Protein 4PLI (pdb70)

Structure (mmCIF, N/CA/C/O backbone):
data_4PLI
#
_entry.id   4PLI
#
_cell.length_a   54.325
_cell.length_b   54.325
_cell.length_c   127.785
_cell.angle_alpha   90.00
_cell.angle_beta   90.00
_cell.angle_gamma   120.00
#
_symmetry.space_group_name_H-M   'P 65'
#
loop_
_entity.id
_entity.type
_entity.pdbx_description
1 polymer At1g02740
2 polymer H3K36me3
3 water water
#
loop_
_atom_site.group_PDB
_atom_site.id
_atom_site.type_symbol
_atom_site.label_atom_id
_atom_site.label_alt_id
_atom_site.label_comp_id
_atom_site.label_asym_id
_atom_site.label_entity_id
_atom_site.label_seq_id
_atom_site.pdbx_PDB_ins_code
_atom_site.Cartn_x
_atom_site.Cartn_y
_atom_site.Cartn_z
_atom_site.occupancy
_atom_site.B_iso_or_equiv
_atom_site.auth_seq_id
_atom_site.auth_comp_id
_atom_site.auth_asym_id
_atom_site.auth_atom_id
_atom_site.pdbx_PDB_model_num
ATOM 1 N N . HIS A 1 3 ? 21.557 -9.467 -14.030 1.00 40.17 51 HIS A N 1
ATOM 2 C CA . HIS A 1 3 ? 20.342 -10.091 -14.549 1.00 35.71 51 HIS A CA 1
ATOM 3 C C . HIS A 1 3 ? 19.895 -9.411 -15.836 1.00 39.38 51 HIS A C 1
ATOM 4 O O . HIS A 1 3 ? 19.558 -10.064 -16.818 1.00 35.87 51 HIS A O 1
ATOM 11 N N . PHE A 1 4 ? 19.891 -8.086 -15.815 1.00 35.19 52 PHE A N 1
ATOM 12 C CA . PHE A 1 4 ? 19.561 -7.306 -16.995 1.00 27.40 52 PHE A CA 1
ATOM 13 C C . PHE A 1 4 ? 20.731 -6.398 -17.314 1.00 34.68 52 PHE A C 1
ATOM 14 O O . PHE A 1 4 ? 21.447 -5.970 -16.414 1.00 40.84 52 PHE A O 1
ATOM 22 N N . GLU A 1 5 ? 20.929 -6.106 -18.590 1.00 31.19 53 GLU A N 1
ATOM 23 C CA . GLU A 1 5 ? 22.037 -5.262 -19.009 1.00 29.86 53 GLU A CA 1
ATOM 24 C C . GLU A 1 5 ? 21.607 -3.914 -19.565 1.00 28.79 53 GLU A C 1
ATOM 25 O O . GLU A 1 5 ? 20.481 -3.741 -20.027 1.00 29.80 53 GLU A O 1
ATOM 31 N N . GLU A 1 6 ? 22.523 -2.955 -19.509 1.00 31.38 54 GLU A N 1
ATOM 32 C CA A GLU A 1 6 ? 22.355 -1.653 -20.132 0.50 29.73 54 GLU A CA 1
ATOM 33 C CA B GLU A 1 6 ? 22.270 -1.652 -20.103 0.50 29.33 54 GLU A CA 1
ATOM 34 C C . GLU A 1 6 ? 21.991 -1.827 -21.601 1.00 33.45 54 GLU A C 1
ATOM 35 O O . GLU A 1 6 ? 22.694 -2.543 -22.320 1.00 39.35 54 GLU A O 1
ATOM 46 N N . GLY A 1 7 ? 20.904 -1.202 -22.055 1.00 30.78 55 GLY A N 1
ATOM 47 C CA . GLY A 1 7 ? 20.467 -1.327 -23.433 1.00 33.16 55 GLY A CA 1
ATOM 48 C C . GLY A 1 7 ? 19.395 -2.378 -23.709 1.00 31.58 55 GLY A C 1
ATOM 49 O O . GLY A 1 7 ? 18.802 -2.395 -24.798 1.00 30.56 55 GLY A O 1
ATOM 50 N N . GLU A 1 8 ? 19.140 -3.242 -22.728 1.00 25.20 56 GLU A N 1
ATOM 51 C CA . GLU A 1 8 ? 18.249 -4.393 -22.906 1.00 26.48 56 GLU A CA 1
ATOM 52 C C . GLU A 1 8 ? 16.781 -3.985 -22.925 1.00 26.10 56 GLU A C 1
ATOM 53 O O . GLU A 1 8 ? 16.338 -3.178 -22.095 1.00 25.93 56 GLU A O 1
ATOM 59 N N . ARG A 1 9 ? 16.045 -4.541 -23.887 1.00 22.91 57 ARG A N 1
ATOM 60 C CA . ARG A 1 9 ? 14.588 -4.403 -23.966 1.00 25.36 57 ARG A CA 1
ATOM 61 C C . ARG A 1 9 ? 13.948 -5.312 -22.937 1.00 26.43 57 ARG A C 1
ATOM 62 O O . ARG A 1 9 ? 14.273 -6.495 -22.844 1.00 28.25 57 ARG A O 1
ATOM 70 N N . VAL A 1 10 ? 13.046 -4.757 -22.137 1.00 20.40 58 VAL A N 1
ATOM 71 C CA . VAL A 1 10 ? 12.432 -5.499 -21.057 1.00 19.06 58 VAL A CA 1
ATOM 72 C C . VAL A 1 10 ? 10.976 -5.096 -20.916 1.00 17.46 58 VAL A C 1
ATOM 73 O O . VAL A 1 10 ? 10.545 -4.110 -21.517 1.00 21.29 58 VAL A O 1
ATOM 77 N N . LEU A 1 11 ? 10.242 -5.848 -20.101 1.00 18.46 59 LEU A N 1
ATOM 78 C CA . LEU A 1 11 ? 8.946 -5.374 -19.610 1.00 17.39 59 LEU A CA 1
ATOM 79 C C . LEU A 1 11 ? 9.118 -4.816 -18.206 1.00 18.19 59 LEU A C 1
ATOM 80 O O . LEU A 1 11 ? 9.734 -5.457 -17.345 1.00 21.62 59 LEU A O 1
ATOM 85 N N . ALA A 1 12 ? 8.561 -3.637 -17.975 1.00 15.60 60 ALA A N 1
ATOM 86 C CA . ALA A 1 12 ? 8.709 -2.973 -16.677 1.00 14.96 60 ALA A CA 1
ATOM 87 C C . ALA A 1 12 ? 7.350 -2.646 -16.109 1.00 16.22 60 ALA A C 1
ATOM 88 O O . ALA A 1 12 ? 6.520 -2.052 -16.790 1.00 20.45 60 ALA A O 1
ATOM 90 N N . LYS A 1 13 ? 7.151 -3.009 -14.843 1.00 16.23 61 LYS A N 1
ATOM 91 C CA . LYS A 1 13 ? 5.863 -2.799 -14.201 1.00 15.68 61 LYS A CA 1
ATOM 92 C C . LYS A 1 13 ? 5.768 -1.401 -13.633 1.00 18.69 61 LYS A C 1
ATOM 93 O O . LYS A 1 13 ? 6.653 -0.946 -12.912 1.00 21.42 61 LYS A O 1
ATOM 99 N N . HIS A 1 14 ? 4.684 -0.728 -13.990 1.00 18.32 62 HIS A N 1
ATOM 100 C CA . HIS A 1 14 ? 4.344 0.566 -13.431 1.00 19.43 62 HIS A CA 1
ATOM 101 C C . HIS A 1 14 ? 2.886 0.518 -13.045 1.00 26.41 62 HIS A C 1
ATOM 102 O O . HIS A 1 14 ? 2.029 0.173 -13.865 1.00 24.14 62 HIS A O 1
ATOM 109 N N . SER A 1 15 ? 2.610 0.847 -11.785 1.00 30.63 63 SER A N 1
ATOM 110 C CA . SER A 1 15 ? 1.288 0.649 -11.229 1.00 30.48 63 SER A CA 1
ATOM 111 C C . SER A 1 15 ? 0.883 -0.810 -11.444 1.00 26.70 63 SER A C 1
ATOM 112 O O . SER A 1 15 ? 1.551 -1.723 -10.956 1.00 40.09 63 SER A O 1
ATOM 115 N N . ASP A 1 16 ? -0.186 -1.019 -12.205 1.00 23.74 64 ASP A N 1
ATOM 116 C CA . ASP A 1 16 ? -0.824 -2.330 -12.264 1.00 28.82 64 ASP A CA 1
ATOM 117 C C . ASP A 1 16 ? -0.376 -3.237 -13.396 1.00 24.66 64 ASP A C 1
ATOM 118 O O . ASP A 1 16 ? -0.791 -4.398 -13.447 1.00 20.69 64 ASP A O 1
ATOM 123 N N . CYS A 1 17 ? 0.449 -2.733 -14.306 1.00 19.70 65 CYS A N 1
ATOM 124 C CA . CYS A 1 17 ? 0.761 -3.542 -15.480 1.00 18.04 65 CYS A CA 1
ATOM 125 C C . CYS A 1 17 ? 2.152 -3.287 -16.048 1.00 20.50 65 CYS A C 1
ATOM 126 O O . CYS A 1 17 ? 2.854 -2.369 -15.620 1.00 21.33 65 CYS A O 1
ATOM 129 N N . PHE A 1 18 ? 2.536 -4.130 -17.001 1.00 18.49 66 PHE A N 1
ATOM 130 C CA . PHE A 1 18 ? 3.880 -4.114 -17.576 1.00 19.43 66 PHE A CA 1
ATOM 131 C C . PHE A 1 18 ? 3.915 -3.381 -18.904 1.00 19.18 66 PHE A C 1
ATOM 132 O O . PHE A 1 18 ? 3.075 -3.620 -19.784 1.00 19.51 66 PHE A O 1
ATOM 140 N N . TYR A 1 19 ? 4.926 -2.523 -19.058 1.00 16.84 67 TYR A N 1
ATOM 141 C CA . TYR A 1 19 ? 5.101 -1.742 -20.271 1.00 18.92 67 TYR A CA 1
ATOM 142 C C . TYR A 1 19 ? 6.410 -2.100 -20.958 1.00 16.85 67 TYR A C 1
ATOM 143 O O . TYR A 1 19 ? 7.382 -2.428 -20.284 1.00 19.88 67 TYR A O 1
ATOM 152 N N . GLU A 1 20 ? 6.443 -1.978 -22.285 1.00 20.10 68 GLU A N 1
ATOM 153 C CA . GLU A 1 20 ? 7.702 -2.094 -23.016 1.00 16.59 68 GLU A CA 1
ATOM 154 C C . GLU A 1 20 ? 8.658 -1.005 -22.583 1.00 16.26 68 GLU A C 1
ATOM 155 O O . GLU A 1 20 ? 8.315 0.188 -22.596 1.00 20.61 68 GLU A O 1
ATOM 161 N N . ALA A 1 21 ? 9.871 -1.418 -22.241 1.00 17.43 69 ALA A N 1
ATOM 162 C CA . ALA A 1 21 ? 10.862 -0.496 -21.733 1.00 16.46 69 ALA A CA 1
ATOM 163 C C . ALA A 1 21 ? 12.272 -0.890 -22.154 1.00 18.01 69 ALA A C 1
ATOM 164 O O . ALA A 1 21 ? 12.490 -1.977 -22.713 1.00 21.77 69 ALA A O 1
ATOM 166 N N . LYS A 1 22 ? 13.217 -0.010 -21.844 1.00 17.94 70 LYS A N 1
ATOM 167 C CA . LYS A 1 22 ? 14.632 -0.223 -22.123 1.00 18.29 70 LYS A CA 1
ATOM 168 C C . LYS A 1 22 ? 15.448 0.132 -20.883 1.00 18.10 70 LYS A C 1
ATOM 169 O O . LYS A 1 22 ? 15.220 1.165 -20.255 1.00 20.81 70 LYS A O 1
ATOM 175 N N . VAL A 1 23 ? 16.374 -0.743 -20.514 1.00 18.81 71 VAL A N 1
ATOM 176 C CA . VAL A 1 23 ? 17.256 -0.471 -19.373 1.00 19.36 71 VAL A CA 1
ATOM 177 C C . VAL A 1 23 ? 18.347 0.510 -19.799 1.00 19.27 71 VAL A C 1
ATOM 178 O O . VAL A 1 23 ? 19.081 0.249 -20.753 1.00 26.58 71 VAL A O 1
ATOM 182 N N . LEU A 1 24 ? 18.421 1.650 -19.114 1.00 19.10 72 LEU A N 1
ATOM 183 C CA . LEU A 1 24 ? 19.413 2.678 -19.449 1.00 24.16 72 LEU A CA 1
ATOM 184 C C . LEU A 1 24 ? 20.643 2.584 -18.568 1.00 22.48 72 LEU A C 1
ATOM 185 O O . LEU A 1 24 ? 21.762 2.805 -19.034 1.00 24.37 72 LEU A O 1
ATOM 190 N N . LYS A 1 25 ? 20.424 2.301 -17.286 1.00 21.89 73 LYS A N 1
ATOM 191 C CA . LYS A 1 25 ? 21.507 2.240 -16.301 1.00 22.89 73 LYS A CA 1
ATOM 192 C C . LYS A 1 25 ? 21.278 1.099 -15.323 1.00 21.22 73 LYS A C 1
ATOM 193 O O . LYS A 1 25 ? 20.142 0.808 -14.976 1.00 22.52 73 LYS A O 1
ATOM 199 N N . VAL A 1 26 ? 22.355 0.452 -14.883 1.00 21.48 74 VAL A N 1
ATOM 200 C CA A VAL A 1 26 ? 22.294 -0.575 -13.844 0.63 19.61 74 VAL A CA 1
ATOM 201 C CA B VAL A 1 26 ? 22.232 -0.530 -13.810 0.37 19.51 74 VAL A CA 1
ATOM 202 C C . VAL A 1 26 ? 23.161 -0.153 -12.664 1.00 18.97 74 VAL A C 1
ATOM 203 O O . VAL A 1 26 ? 24.314 0.258 -12.874 1.00 22.72 74 VAL A O 1
ATOM 210 N N . GLU A 1 27 ? 22.622 -0.242 -11.453 1.00 19.32 75 GLU A N 1
ATOM 211 C CA . GLU A 1 27 ? 23.411 0.070 -10.262 1.00 20.37 75 GLU A CA 1
ATOM 212 C C . GLU A 1 27 ? 23.181 -0.958 -9.177 1.00 22.42 75 GLU A C 1
ATOM 213 O O . GLU A 1 27 ? 22.122 -1.574 -9.099 1.00 24.87 75 GLU A O 1
ATOM 219 N N . PHE A 1 28 ? 24.202 -1.157 -8.341 1.00 19.41 76 PHE A N 1
ATOM 220 C CA . PHE A 1 28 ? 24.096 -2.041 -7.193 1.00 20.17 76 PHE A CA 1
ATOM 221 C C . PHE A 1 28 ? 24.467 -1.228 -5.972 1.00 19.76 76 PHE A C 1
ATOM 222 O O . PHE A 1 28 ? 25.504 -0.558 -5.959 1.00 21.52 76 PHE A O 1
ATOM 230 N N . LYS A 1 29 ? 23.601 -1.248 -4.968 1.00 21.08 77 LYS A N 1
ATOM 231 C CA . LYS A 1 29 ? 23.842 -0.487 -3.746 1.00 21.95 77 LYS A CA 1
ATOM 232 C C . LYS A 1 29 ? 23.004 -1.076 -2.627 1.00 26.21 77 LYS A C 1
ATOM 233 O O . LYS A 1 29 ? 21.861 -1.462 -2.856 1.00 26.97 77 LYS A O 1
ATOM 239 N N . ASP A 1 30 ? 23.573 -1.146 -1.425 1.00 29.08 78 ASP A N 1
ATOM 240 C CA . ASP A 1 30 ? 22.855 -1.651 -0.261 1.00 34.65 78 ASP A CA 1
ATOM 241 C C . ASP A 1 30 ? 22.317 -3.042 -0.543 1.00 32.93 78 ASP A C 1
ATOM 242 O O . ASP A 1 30 ? 21.171 -3.371 -0.212 1.00 35.69 78 ASP A O 1
ATOM 247 N N . ASN A 1 31 ? 23.166 -3.839 -1.184 1.00 25.37 79 ASN A N 1
ATOM 248 C CA . ASN A 1 31 ? 22.924 -5.250 -1.448 1.00 25.59 79 ASN A CA 1
ATOM 249 C C . ASN A 1 31 ? 21.744 -5.495 -2.378 1.00 25.25 79 ASN A C 1
ATOM 250 O O . ASN A 1 31 ? 21.151 -6.579 -2.363 1.00 29.23 79 ASN A O 1
ATOM 255 N N . GLU A 1 32 ? 21.426 -4.510 -3.210 1.00 24.62 80 GLU A N 1
ATOM 256 C CA . GLU A 1 32 ? 20.352 -4.709 -4.183 1.00 25.99 80 GLU A CA 1
ATOM 257 C C . GLU A 1 32 ? 20.626 -4.010 -5.502 1.00 20.19 80 GLU A C 1
ATOM 258 O O . GLU A 1 32 ? 21.226 -2.937 -5.546 1.00 22.54 80 GLU A O 1
ATOM 264 N N . TRP A 1 33 ? 20.127 -4.625 -6.566 1.00 19.59 81 TRP A N 1
ATOM 265 C CA . TRP A 1 33 ? 20.208 -4.063 -7.907 1.00 19.60 81 TRP A CA 1
ATOM 266 C C . TRP A 1 33 ? 19.070 -3.089 -8.150 1.00 23.92 81 TRP A C 1
ATOM 267 O O . TRP A 1 33 ? 17.958 -3.286 -7.657 1.00 27.19 81 TRP A O 1
ATOM 278 N N . LYS A 1 34 ? 19.341 -2.044 -8.922 1.00 20.23 82 LYS A N 1
ATOM 279 C CA . LYS A 1 34 ? 18.256 -1.201 -9.393 1.00 19.23 82 LYS A CA 1
ATOM 280 C C . LYS A 1 34 ? 18.553 -0.826 -10.818 1.00 17.07 82 LYS A C 1
ATOM 281 O O . LYS A 1 34 ? 19.712 -0.860 -11.273 1.00 21.51 82 LYS A O 1
ATOM 287 N N . TYR A 1 35 ? 17.488 -0.476 -11.526 1.00 18.75 83 TYR A N 1
ATOM 288 C CA . TYR A 1 35 ? 17.547 -0.334 -12.973 1.00 18.02 83 TYR A CA 1
ATOM 289 C C . TYR A 1 35 ? 16.869 0.950 -13.366 1.00 20.54 83 TYR A C 1
ATOM 290 O O . TYR A 1 35 ? 15.721 1.160 -13.011 1.00 22.22 83 TYR A O 1
ATOM 299 N N . PHE A 1 36 ? 17.579 1.816 -14.079 1.00 18.96 84 PHE A N 1
ATOM 300 C CA . PHE A 1 36 ? 16.967 3.054 -14.545 1.00 18.63 84 PHE A CA 1
ATOM 301 C C . PHE A 1 36 ? 16.379 2.720 -15.907 1.00 17.69 84 PHE A C 1
ATOM 302 O O . PHE A 1 36 ? 17.107 2.357 -16.824 1.00 21.13 84 PHE A O 1
ATOM 310 N N . VAL A 1 37 ? 15.061 2.822 -16.017 1.00 17.12 85 VAL A N 1
ATOM 311 C CA A VAL A 1 37 ? 14.340 2.348 -17.178 0.04 20.48 85 VAL A CA 1
ATOM 312 C CA B VAL A 1 37 ? 14.398 2.367 -17.244 0.96 18.92 85 VAL A CA 1
ATOM 313 C C . VAL A 1 37 ? 13.706 3.503 -17.959 1.00 22.34 85 VAL A C 1
ATOM 314 O O . VAL A 1 37 ? 13.282 4.494 -17.359 1.00 21.62 85 VAL A O 1
ATOM 321 N N . HIS A 1 38 ? 13.659 3.371 -19.280 1.00 19.06 86 HIS A N 1
ATOM 322 C CA . HIS A 1 38 ? 12.907 4.275 -20.129 1.00 18.81 86 HIS A CA 1
ATOM 323 C C . HIS A 1 38 ? 11.727 3.520 -20.737 1.00 20.87 86 HIS A C 1
ATOM 324 O O . HIS A 1 38 ? 11.894 2.399 -21.209 1.00 20.03 86 HIS A O 1
ATOM 331 N N . TYR A 1 39 ? 10.542 4.123 -20.716 1.00 17.76 87 TYR A N 1
ATOM 332 C CA . TYR A 1 39 ? 9.361 3.480 -21.268 1.00 17.63 87 TYR A CA 1
ATOM 333 C C . TYR A 1 39 ? 9.248 3.862 -22.738 1.00 21.13 87 TYR A C 1
ATOM 334 O O . TYR A 1 39 ? 9.153 5.047 -23.071 1.00 22.62 87 TYR A O 1
ATOM 343 N N . ILE A 1 40 ? 9.272 2.843 -23.598 1.00 18.45 88 ILE A N 1
ATOM 344 C CA A ILE A 1 40 ? 9.353 3.053 -25.045 0.54 23.08 88 ILE A CA 1
ATOM 345 C CA B ILE A 1 40 ? 9.352 3.053 -25.044 0.46 22.96 88 ILE A CA 1
ATOM 346 C C . ILE A 1 40 ? 8.176 3.876 -25.559 1.00 24.88 88 ILE A C 1
ATOM 347 O O . ILE A 1 40 ? 7.022 3.536 -25.327 1.00 27.75 88 ILE A O 1
ATOM 356 N N . GLY A 1 41 ? 8.492 4.967 -26.252 1.00 30.60 89 GLY A N 1
ATOM 357 C CA . GLY A 1 41 ? 7.478 5.849 -26.800 1.00 29.66 89 GLY A CA 1
ATOM 358 C C . GLY A 1 41 ? 7.024 6.966 -25.879 1.00 32.82 89 GLY A C 1
ATOM 359 O O . GLY A 1 41 ? 6.425 7.942 -26.335 1.00 38.69 89 GLY A O 1
ATOM 360 N N . TRP A 1 42 ? 7.311 6.831 -24.584 1.00 26.80 90 TRP A N 1
ATOM 361 C CA . TRP A 1 42 ? 6.865 7.806 -23.586 1.00 28.22 90 TRP A CA 1
ATOM 362 C C . TRP A 1 42 ? 7.869 8.914 -23.328 1.00 25.94 90 TRP A C 1
ATOM 363 O O . TRP A 1 42 ? 9.061 8.764 -23.613 1.00 27.85 90 TRP A O 1
ATOM 374 N N . ASN A 1 43 ? 7.380 10.026 -22.774 1.00 27.87 91 ASN A N 1
ATOM 375 C CA A ASN A 1 43 ? 8.230 11.143 -22.359 0.70 31.65 91 ASN A CA 1
ATOM 376 C CA B ASN A 1 43 ? 8.230 11.140 -22.357 0.30 31.16 91 ASN A CA 1
ATOM 377 C C . ASN A 1 43 ? 9.362 10.663 -21.451 1.00 28.50 91 ASN A C 1
ATOM 378 O O . ASN A 1 43 ? 9.173 9.770 -20.628 1.00 27.05 91 ASN A O 1
ATOM 387 N N . LYS A 1 44 ? 10.539 11.263 -21.598 1.00 30.21 92 LYS A N 1
ATOM 388 C CA . LYS A 1 44 ? 11.667 10.949 -20.728 1.00 30.78 92 LYS A CA 1
ATOM 389 C C . LYS A 1 44 ? 11.357 11.257 -19.270 1.00 24.78 92 LYS A C 1
ATOM 390 O O . LYS A 1 44 ? 12.021 10.745 -18.362 1.00 27.32 92 LYS A O 1
ATOM 396 N N . SER A 1 45 ? 10.339 12.082 -19.034 1.00 29.51 93 SER A N 1
ATOM 397 C CA . SER A 1 45 ? 9.980 12.457 -17.667 1.00 27.54 93 SER A CA 1
ATOM 398 C C . SER A 1 45 ? 9.509 11.252 -16.846 1.00 27.27 93 SER A C 1
ATOM 399 O O . SER A 1 45 ? 9.554 11.283 -15.615 1.00 30.85 93 SER A O 1
ATOM 402 N N . TRP A 1 46 ? 9.094 10.191 -17.535 1.00 24.33 94 TRP A N 1
ATOM 403 C CA . TRP A 1 46 ? 8.652 8.967 -16.872 1.00 21.12 94 TRP A CA 1
ATOM 404 C C . TRP A 1 46 ? 9.787 7.989 -16.575 1.00 22.81 94 TRP A C 1
ATOM 405 O O . TRP A 1 46 ? 9.554 6.964 -15.909 1.00 22.66 94 TRP A O 1
ATOM 416 N N . ASP A 1 47 ? 10.995 8.281 -17.064 1.00 22.22 95 ASP A N 1
ATOM 417 C CA . ASP A 1 47 ? 12.148 7.427 -16.769 1.00 18.72 95 ASP A CA 1
ATOM 418 C C . ASP A 1 47 ? 12.289 7.294 -15.258 1.00 20.48 95 ASP A C 1
ATOM 419 O O . ASP A 1 47 ? 12.109 8.274 -14.521 1.00 25.16 95 ASP A O 1
ATOM 424 N N . GLU A 1 48 ? 12.603 6.096 -14.787 1.00 19.18 96 GLU A N 1
ATOM 425 C CA . GLU A 1 48 ? 12.657 5.884 -13.333 1.00 20.46 96 GLU A CA 1
ATOM 426 C C . GLU A 1 48 ? 13.510 4.699 -12.915 1.00 19.73 96 GLU A C 1
ATOM 427 O O . GLU A 1 48 ? 13.738 3.785 -13.689 1.00 20.35 96 GLU A O 1
ATOM 433 N N . TRP A 1 49 ? 13.983 4.738 -11.669 1.00 21.58 97 TRP A N 1
ATOM 434 C CA . TRP A 1 49 ? 14.638 3.592 -11.047 1.00 19.81 97 TRP A CA 1
ATOM 435 C C . TRP A 1 49 ? 13.627 2.577 -10.541 1.00 21.69 97 TRP A C 1
ATOM 436 O O . TRP A 1 49 ? 12.715 2.908 -9.769 1.00 26.97 97 TRP A O 1
ATOM 447 N N . ILE A 1 50 ? 13.784 1.334 -10.981 1.00 16.96 98 ILE A N 1
ATOM 448 C CA . ILE A 1 50 ? 12.931 0.256 -10.485 1.00 17.73 98 ILE A CA 1
ATOM 449 C C . ILE A 1 50 ? 13.759 -0.937 -10.042 1.00 23.53 98 ILE A C 1
ATOM 450 O O . ILE A 1 50 ? 14.904 -1.120 -10.459 1.00 21.50 98 ILE A O 1
ATOM 455 N N . ARG A 1 51 ? 13.154 -1.753 -9.190 1.00 22.09 99 ARG A N 1
ATOM 456 C CA . ARG A 1 51 ? 13.825 -2.907 -8.629 1.00 19.72 99 ARG A CA 1
ATOM 457 C C . ARG A 1 51 ? 13.619 -4.154 -9.496 1.00 19.56 99 ARG A C 1
ATOM 458 O O . ARG A 1 51 ? 12.768 -4.189 -10.393 1.00 22.07 99 ARG A O 1
ATOM 466 N N . LEU A 1 52 ? 14.406 -5.183 -9.201 1.00 21.95 100 LEU A N 1
ATOM 467 C CA . LEU A 1 52 ? 14.420 -6.395 -9.981 1.00 23.32 100 LEU A CA 1
ATOM 468 C C . LEU A 1 52 ? 13.056 -7.054 -10.098 1.00 18.35 100 LEU A C 1
ATOM 469 O O . LEU A 1 52 ? 12.728 -7.615 -11.145 1.00 26.43 100 LEU A O 1
ATOM 474 N N . ASP A 1 53 ? 12.255 -6.995 -9.034 1.00 25.18 101 ASP A N 1
ATOM 475 C CA . ASP A 1 53 ? 10.992 -7.716 -9.076 1.00 27.42 101 ASP A CA 1
ATOM 476 C C . ASP A 1 53 ? 9.905 -6.918 -9.807 1.00 21.76 101 ASP A C 1
ATOM 477 O O . ASP A 1 53 ? 8.770 -7.367 -9.922 1.00 32.19 101 ASP A O 1
ATOM 482 N N . CYS A 1 54 ? 10.301 -5.785 -10.391 1.00 23.69 102 CYS A N 1
ATOM 483 C CA . CYS A 1 54 ? 9.422 -5.017 -11.276 1.00 27.25 102 CYS A CA 1
ATOM 484 C C . CYS A 1 54 ? 9.736 -5.246 -12.756 1.00 22.48 102 CYS A C 1
ATOM 485 O O . CYS A 1 54 ? 9.146 -4.614 -13.636 1.00 24.23 102 CYS A O 1
ATOM 488 N N . LEU A 1 55 ? 10.664 -6.149 -13.022 1.00 21.54 103 LEU A N 1
ATOM 489 C CA . LEU A 1 55 ? 11.125 -6.409 -14.374 1.00 19.22 103 LEU A CA 1
ATOM 490 C C . LEU A 1 55 ? 10.740 -7.804 -14.834 1.00 23.81 103 LEU A C 1
ATOM 491 O O . LEU A 1 55 ? 10.689 -8.736 -14.027 1.00 26.20 103 LEU A O 1
ATOM 496 N N . LEU A 1 56 ? 10.461 -7.928 -16.127 1.00 20.45 104 LEU A N 1
ATOM 497 C CA . LEU A 1 56 ? 10.272 -9.228 -16.778 1.00 22.13 104 LEU A CA 1
ATOM 498 C C . LEU A 1 56 ? 11.073 -9.290 -18.055 1.00 27.47 104 LEU A C 1
ATOM 499 O O . LEU A 1 56 ? 11.071 -8.338 -18.845 1.00 26.53 104 LEU A O 1
ATOM 504 N N . LYS A 1 57 ? 11.762 -10.409 -18.254 1.00 26.79 105 LYS A N 1
ATOM 505 C CA . LYS A 1 57 ? 12.334 -10.735 -19.540 1.00 29.29 105 LYS A CA 1
ATOM 506 C C . LYS A 1 57 ? 11.176 -11.021 -20.476 1.00 30.48 105 LYS A C 1
ATOM 507 O O . LYS A 1 57 ? 10.143 -11.555 -20.052 1.00 37.34 105 LYS A O 1
ATOM 513 N N . HIS A 1 58 ? 11.357 -10.673 -21.734 1.00 37.05 106 HIS A N 1
ATOM 514 C CA . HIS A 1 58 ? 10.388 -11.015 -22.761 1.00 36.00 106 HIS A CA 1
ATOM 515 C C . HIS A 1 58 ? 10.290 -12.522 -22.985 1.00 40.96 106 HIS A C 1
ATOM 516 O O . HIS A 1 58 ? 11.167 -13.281 -22.567 1.00 45.11 106 HIS A O 1
ATOM 523 N N . SER A 1 59 ? 9.203 -12.929 -23.637 1.00 42.83 107 SER A N 1
ATOM 524 C CA . SER A 1 59 ? 8.999 -14.297 -24.120 1.00 48.86 107 SER A CA 1
ATOM 525 C C . SER A 1 59 ? 8.755 -15.303 -22.998 1.00 46.73 107 SER A C 1
ATOM 526 O O . SER A 1 59 ? 8.125 -16.343 -23.218 1.00 49.44 107 SER A O 1
ATOM 529 N N . HIS B 1 3 ? -2.351 -23.288 -28.037 1.00 28.54 51 HIS B N 1
ATOM 530 C CA . HIS B 1 3 ? -1.292 -22.295 -27.863 1.00 25.83 51 HIS B CA 1
ATOM 531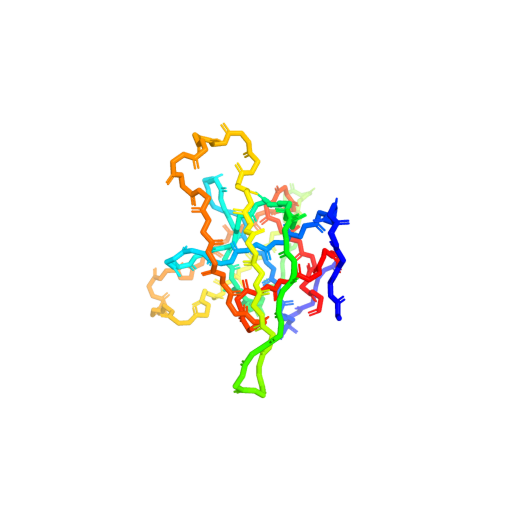 C C . HIS B 1 3 ? -1.057 -21.964 -26.400 1.00 28.15 51 HIS B C 1
ATOM 532 O O . HIS B 1 3 ? 0.074 -21.727 -25.987 1.00 29.17 51 HIS B O 1
ATOM 539 N N . PHE B 1 4 ? -2.137 -21.916 -25.634 1.00 23.56 52 PHE B N 1
ATOM 540 C CA . PHE B 1 4 ? -2.060 -21.712 -24.190 1.00 20.28 52 PHE B CA 1
ATOM 541 C C . PHE B 1 4 ? -2.938 -22.758 -23.532 1.00 22.08 52 PHE B C 1
ATOM 542 O O . PHE B 1 4 ? -3.910 -23.220 -24.150 1.00 24.68 52 PHE B O 1
ATOM 550 N N . GLU B 1 5 ? -2.608 -23.114 -22.292 1.00 24.75 53 GLU B N 1
ATOM 551 C CA . GLU B 1 5 ? -3.318 -24.156 -21.554 1.00 28.32 53 GLU B CA 1
ATOM 552 C C . GLU B 1 5 ? -4.097 -23.630 -20.366 1.00 25.01 53 GLU B C 1
ATOM 553 O O . GLU B 1 5 ? -3.724 -22.619 -19.762 1.00 21.60 53 GLU B O 1
ATOM 559 N N . GLU B 1 6 ? -5.153 -24.352 -19.988 1.00 24.86 54 GLU B N 1
ATOM 560 C CA . GLU B 1 6 ? -5.868 -24.011 -18.767 1.00 24.47 54 GLU B CA 1
ATOM 561 C C . GLU B 1 6 ? -4.909 -24.125 -17.591 1.00 26.57 54 GLU B C 1
ATOM 562 O O . GLU B 1 6 ? -4.162 -25.101 -17.484 1.00 32.57 54 GLU B O 1
ATOM 568 N N . GLY B 1 7 ? -4.884 -23.076 -16.772 1.00 21.79 55 GLY B N 1
ATOM 569 C CA . GLY B 1 7 ? -4.034 -22.998 -15.599 1.00 24.20 55 GLY B CA 1
ATOM 570 C C . GLY B 1 7 ? -2.734 -22.245 -15.824 1.00 27.68 55 GLY B C 1
ATOM 571 O O . GLY B 1 7 ? -2.000 -21.969 -14.872 1.00 28.60 55 GLY B O 1
ATOM 572 N N . GLU B 1 8 ? -2.460 -21.899 -17.081 1.00 22.95 56 GLU B N 1
ATOM 573 C CA . GLU B 1 8 ? -1.195 -21.261 -17.448 1.00 24.55 56 GLU B CA 1
ATOM 574 C C . GLU B 1 8 ? -1.173 -19.786 -17.044 1.00 19.38 56 GLU B C 1
ATOM 575 O O . GLU B 1 8 ? -2.161 -19.068 -17.233 1.00 22.38 56 GLU B O 1
ATOM 581 N N . ARG B 1 9 ? -0.051 -19.341 -16.477 1.00 18.49 57 ARG B N 1
ATOM 582 C CA . ARG B 1 9 ? 0.171 -17.917 -16.238 1.00 18.08 57 ARG B CA 1
ATOM 583 C C . ARG B 1 9 ? 0.632 -17.253 -17.528 1.00 18.03 57 ARG B C 1
ATOM 584 O O . ARG B 1 9 ? 1.552 -17.737 -18.211 1.00 21.61 57 ARG B O 1
ATOM 592 N N . VAL B 1 10 ? -0.040 -16.157 -17.880 1.00 18.01 58 VAL B N 1
ATOM 593 C CA . VAL B 1 10 ? 0.162 -15.482 -19.153 1.00 17.16 58 VAL B CA 1
ATOM 594 C C . VAL B 1 10 ? 0.212 -13.973 -18.944 1.00 15.82 58 VAL B C 1
ATOM 595 O O . VAL B 1 10 ? 0.023 -13.478 -17.821 1.00 18.11 58 VAL B O 1
ATOM 599 N N . LEU B 1 11 ? 0.516 -13.254 -20.020 1.00 19.20 59 LEU B N 1
ATOM 600 C CA . LEU B 1 11 ? 0.377 -11.803 -20.032 1.00 17.04 59 LEU B CA 1
ATOM 601 C C . LEU B 1 11 ? -0.764 -11.466 -20.949 1.00 15.96 59 LEU B C 1
ATOM 602 O O . LEU B 1 11 ? -0.800 -11.916 -22.099 1.00 20.68 59 LEU B O 1
ATOM 607 N N . ALA B 1 12 ? -1.728 -10.713 -20.432 1.00 18.22 60 ALA B N 1
ATOM 608 C CA . ALA B 1 12 ? -2.872 -10.300 -21.219 1.00 15.94 60 ALA B CA 1
ATOM 609 C C . ALA B 1 12 ? -2.781 -8.829 -21.532 1.00 19.40 60 ALA B C 1
ATOM 610 O O . ALA B 1 12 ? -2.714 -7.995 -20.633 1.00 22.54 60 ALA B O 1
ATOM 612 N N . LYS B 1 13 ? -2.817 -8.507 -22.816 1.00 23.25 61 LYS B N 1
ATOM 613 C CA . LYS B 1 13 ? -2.649 -7.118 -23.220 1.00 26.50 61 LYS B CA 1
ATOM 614 C C . LYS B 1 13 ? -3.956 -6.355 -23.104 1.00 29.50 61 LYS B C 1
ATOM 615 O O . LYS B 1 13 ? -5.006 -6.804 -23.579 1.00 29.43 61 LYS B O 1
ATOM 621 N N . HIS B 1 14 ? -3.887 -5.195 -22.462 1.00 27.40 62 HIS B N 1
ATOM 622 C CA . HIS B 1 14 ? -5.046 -4.324 -22.341 1.00 30.92 62 HIS B CA 1
ATOM 623 C C . HIS B 1 14 ? -4.551 -2.896 -22.495 1.00 37.42 62 HIS B C 1
ATOM 624 O O . HIS B 1 14 ? -3.691 -2.447 -21.735 1.00 38.31 62 HIS B O 1
ATOM 631 N N . SER B 1 15 ? -5.079 -2.211 -23.507 1.00 47.48 63 SER B N 1
ATOM 632 C CA . SER B 1 15 ? -4.669 -0.858 -23.878 1.00 43.67 63 SER B CA 1
ATOM 633 C C . SER B 1 15 ? -3.192 -0.803 -24.244 1.00 43.39 63 SER B C 1
ATOM 634 O O . SER B 1 15 ? -2.773 -1.288 -25.296 1.00 51.16 63 SER B O 1
ATOM 637 N N . ASP B 1 16 ? -2.403 -0.218 -23.356 1.00 38.70 64 ASP B N 1
ATOM 638 C CA . ASP B 1 16 ? -1.012 0.093 -23.657 1.00 39.8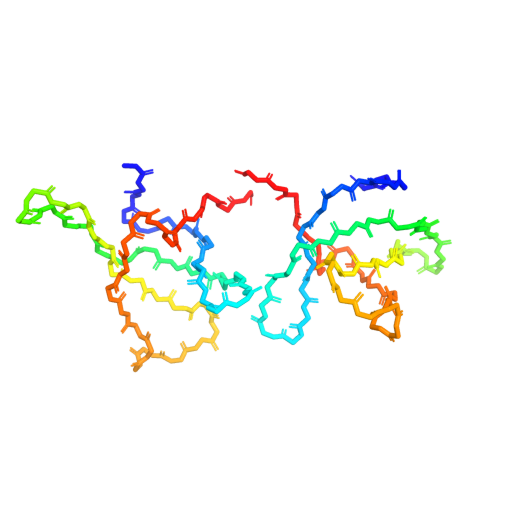0 64 ASP B CA 1
ATOM 639 C C . ASP B 1 16 ? -0.060 -0.794 -22.877 1.00 27.45 64 ASP B C 1
ATOM 640 O O . ASP B 1 16 ? 1.157 -0.571 -22.872 1.00 38.80 64 ASP B O 1
ATOM 645 N N . CYS B 1 17 ? -0.603 -1.779 -22.169 1.00 28.56 65 CYS B N 1
ATOM 646 C CA . CYS B 1 17 ? 0.261 -2.517 -21.256 1.00 23.15 65 CYS B CA 1
ATOM 647 C C . CYS B 1 17 ? -0.209 -3.951 -21.050 1.00 22.64 65 CYS B C 1
ATOM 648 O O . CYS B 1 17 ? -1.259 -4.349 -21.562 1.00 27.91 65 CYS B O 1
ATOM 651 N N . PHE B 1 18 ? 0.585 -4.721 -20.314 1.00 18.53 66 PHE B N 1
ATOM 652 C CA . PHE B 1 18 ? 0.354 -6.157 -20.141 1.00 18.47 66 PHE B CA 1
ATOM 653 C C . PHE B 1 18 ? 0.067 -6.525 -18.684 1.00 21.83 66 PHE B C 1
ATOM 654 O O . PHE B 1 18 ? 0.820 -6.173 -17.778 1.00 21.16 66 PHE B O 1
ATOM 662 N N . TYR B 1 19 ? -1.033 -7.238 -18.461 1.00 18.98 67 TYR B N 1
ATOM 663 C CA . TYR B 1 19 ? -1.419 -7.644 -17.122 1.00 17.92 67 TYR B CA 1
ATOM 664 C C . TYR B 1 19 ? -1.104 -9.103 -16.901 1.00 19.94 67 TYR B C 1
ATOM 665 O O . TYR B 1 19 ? -1.378 -9.936 -17.769 1.00 20.76 67 TYR B O 1
ATOM 674 N N . GLU B 1 20 ? -0.567 -9.430 -15.730 1.00 19.57 68 GLU B N 1
ATOM 675 C CA . GLU B 1 20 ? -0.396 -10.828 -15.375 1.00 17.25 68 GLU B CA 1
ATOM 676 C C . GLU B 1 20 ? -1.769 -11.475 -15.200 1.00 16.65 68 GLU B C 1
ATOM 677 O O . GLU B 1 20 ? -2.652 -10.911 -14.526 1.00 19.52 68 GLU B O 1
ATOM 683 N N . ALA B 1 21 ? -1.948 -12.631 -15.828 1.00 17.58 69 ALA B N 1
ATOM 684 C CA . ALA B 1 21 ? -3.243 -13.305 -15.815 1.00 15.70 69 ALA B CA 1
ATOM 685 C C . ALA B 1 21 ? -3.083 -14.808 -15.797 1.00 17.35 69 ALA B C 1
ATOM 686 O O . ALA B 1 21 ? -1.993 -15.330 -16.029 1.00 19.24 69 ALA B O 1
ATOM 688 N N . LYS B 1 22 ? -4.176 -15.502 -15.485 1.00 20.23 70 LYS B N 1
ATOM 689 C CA . LYS B 1 22 ? -4.200 -16.960 -15.551 1.00 18.45 70 LYS B CA 1
ATOM 690 C C . LYS B 1 22 ? -5.310 -17.412 -16.483 1.00 16.59 70 LYS B C 1
ATOM 691 O O . LYS B 1 22 ? -6.431 -16.909 -16.407 1.00 22.99 70 LYS B O 1
ATOM 697 N N . VAL B 1 23 ? -4.995 -18.349 -17.371 1.00 17.73 71 VAL B N 1
ATOM 698 C CA . VAL B 1 23 ? -6.003 -18.927 -18.261 1.00 18.16 71 VAL B CA 1
ATOM 699 C C . VAL B 1 23 ? -6.926 -19.841 -17.459 1.00 21.79 71 VAL B C 1
ATOM 700 O O . VAL B 1 23 ? -6.471 -20.804 -16.844 1.00 23.79 71 VAL B O 1
ATOM 704 N N . LEU B 1 24 ? -8.214 -19.528 -17.459 1.00 20.59 72 LEU B N 1
ATOM 705 C CA . LEU B 1 24 ? -9.188 -20.383 -16.771 1.00 25.03 72 LEU B CA 1
ATOM 706 C C . LEU B 1 24 ? -9.797 -21.408 -17.719 1.00 25.32 72 LEU B C 1
ATOM 707 O O . LEU B 1 24 ? -9.947 -22.592 -17.357 1.00 27.33 72 LEU B O 1
ATOM 712 N N . LYS B 1 25 ? -10.164 -20.954 -18.918 1.00 19.62 73 LYS B N 1
ATOM 713 C CA . LYS B 1 25 ? -10.830 -21.815 -19.885 1.00 21.98 73 LYS B CA 1
ATOM 714 C C . LYS B 1 25 ? -10.296 -21.567 -21.294 1.00 20.43 73 LYS B C 1
ATOM 715 O O . LYS B 1 25 ? -9.984 -20.437 -21.667 1.00 21.83 73 LYS B O 1
ATOM 721 N N . VAL B 1 26 ? -10.209 -22.631 -22.078 1.00 20.08 74 VAL B N 1
ATOM 722 C CA . VAL B 1 26 ? -9.793 -22.533 -23.467 1.00 18.50 74 VAL B CA 1
ATOM 723 C C . VAL B 1 26 ? -10.948 -22.982 -24.348 1.00 20.22 74 VAL B C 1
ATO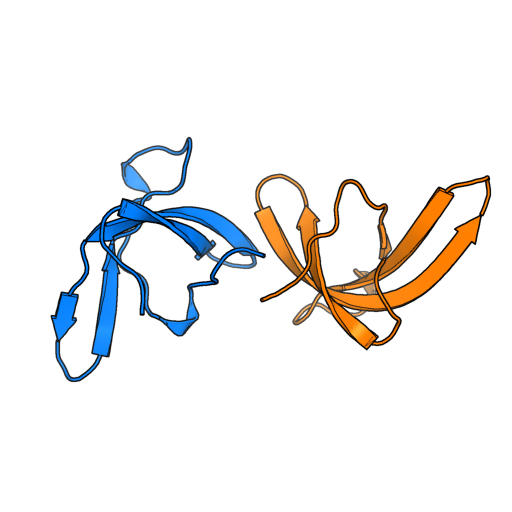M 724 O O . VAL B 1 26 ? -11.545 -24.030 -24.089 1.00 22.20 74 VAL B O 1
ATOM 728 N N . GLU B 1 27 ? -11.274 -22.203 -25.378 1.00 18.75 75 GLU B N 1
ATOM 729 C CA . GLU B 1 27 ? -12.303 -22.635 -26.332 1.00 18.59 75 GLU B CA 1
ATOM 730 C C . GLU B 1 27 ? -11.891 -22.341 -27.769 1.00 18.61 75 GLU B C 1
ATOM 731 O O . GLU B 1 27 ? -11.141 -21.400 -28.043 1.00 22.24 75 GLU B O 1
ATOM 737 N N . PHE B 1 28 ? -12.387 -23.172 -28.684 1.00 20.17 76 PHE B N 1
ATOM 738 C CA . PHE B 1 28 ? -12.284 -22.924 -30.120 1.00 21.23 76 PHE B CA 1
ATOM 739 C C . PHE B 1 28 ? -13.708 -22.937 -30.646 1.00 25.92 76 PHE B C 1
ATOM 740 O O . PHE B 1 28 ? -14.421 -23.926 -30.496 1.00 22.89 76 PHE B O 1
ATOM 748 N N . LYS B 1 29 ? -14.124 -21.826 -31.242 1.00 24.79 77 LYS B N 1
ATOM 749 C CA . LYS B 1 29 ? -15.521 -21.632 -31.604 1.00 28.57 77 LYS B CA 1
ATOM 750 C C . LYS B 1 29 ? -15.565 -20.590 -32.705 1.00 30.91 77 LYS B C 1
ATOM 751 O O . LYS B 1 29 ? -14.783 -19.646 -32.675 1.00 34.69 77 LYS B O 1
ATOM 757 N N . ASP B 1 30 ? -16.451 -20.777 -33.686 1.00 34.76 78 ASP B N 1
ATOM 758 C CA . ASP B 1 30 ? -16.529 -19.872 -34.836 1.00 39.86 78 ASP B CA 1
ATOM 759 C C . ASP B 1 30 ? -15.165 -19.728 -35.514 1.00 38.80 78 ASP B C 1
ATOM 760 O O . ASP B 1 30 ? -14.750 -18.625 -35.893 1.00 40.06 78 ASP B O 1
ATOM 765 N N . ASN B 1 31 ? -14.469 -20.855 -35.634 1.00 31.01 79 ASN B N 1
ATOM 766 C CA . ASN B 1 31 ? -13.131 -20.932 -36.207 1.00 23.83 79 ASN B CA 1
ATOM 767 C C . ASN B 1 31 ? -12.077 -20.023 -35.571 1.00 28.74 79 ASN B C 1
ATOM 768 O O . ASN B 1 31 ? -11.109 -19.650 -36.224 1.00 32.26 79 ASN B O 1
ATOM 773 N N . GLU B 1 32 ? -12.242 -19.707 -34.291 1.00 29.82 80 GLU B N 1
ATOM 774 C CA . GLU B 1 32 ? -11.260 -18.890 -33.581 1.00 29.05 80 GLU B CA 1
ATOM 775 C C . GLU B 1 32 ? -11.009 -19.405 -32.167 1.00 23.38 80 GLU B C 1
ATOM 776 O O . GLU B 1 32 ? -11.920 -19.904 -31.527 1.00 25.24 80 GLU B O 1
ATOM 782 N N . TRP B 1 33 ? -9.775 -19.261 -31.690 1.00 19.59 81 TRP B N 1
ATOM 783 C CA . TRP B 1 33 ? -9.460 -19.569 -30.294 1.00 17.43 81 TRP B CA 1
ATOM 784 C C . TRP B 1 33 ? -9.781 -18.386 -29.385 1.00 22.36 81 TRP B C 1
ATOM 785 O O . TRP B 1 33 ? -9.573 -17.234 -29.763 1.00 24.44 81 TRP B O 1
ATOM 796 N N . LYS B 1 34 ? -10.269 -18.668 -28.178 1.00 19.66 82 LYS B N 1
ATOM 797 C CA . LYS B 1 34 ? -10.481 -17.605 -27.186 1.00 16.87 82 LYS B CA 1
ATOM 798 C C . LYS B 1 34 ? -10.205 -18.182 -25.823 1.00 20.60 82 LYS B C 1
ATOM 799 O O . LYS B 1 34 ? -10.264 -19.401 -25.628 1.00 20.46 82 LYS B O 1
ATOM 805 N N . TYR B 1 35 ? -9.875 -17.296 -24.882 1.00 18.73 83 TYR B N 1
ATOM 806 C CA . TYR B 1 35 ? -9.355 -17.722 -23.597 1.00 19.83 83 TYR B CA 1
ATOM 807 C C . TYR B 1 35 ? -10.066 -16.940 -22.535 1.00 21.78 83 TYR B C 1
ATOM 808 O O . TYR B 1 35 ? -10.129 -15.721 -22.617 1.00 20.82 83 TYR B O 1
ATOM 817 N N . PHE B 1 36 ? -10.633 -17.629 -21.554 1.00 18.17 84 PHE B N 1
ATOM 818 C CA . PHE B 1 36 ? -11.252 -16.945 -20.429 1.00 16.81 84 PHE B CA 1
ATOM 819 C C . PHE B 1 36 ? -10.200 -16.788 -19.351 1.00 20.02 84 PHE B C 1
ATOM 820 O O . PHE B 1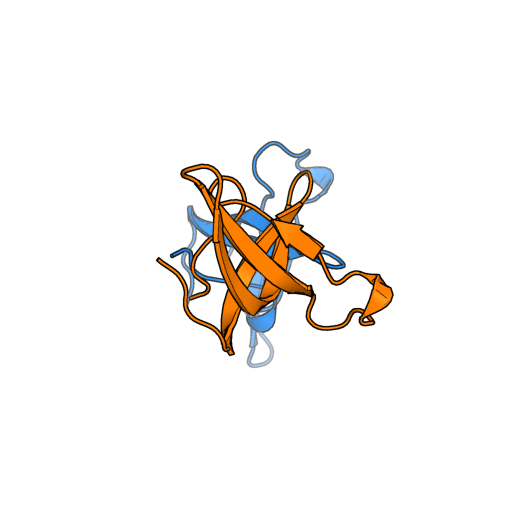 36 ? -9.686 -17.786 -18.848 1.00 20.01 84 PHE B O 1
ATOM 828 N N . VAL B 1 37 ? -9.838 -15.542 -19.043 1.00 18.35 85 VAL B N 1
ATOM 829 C CA . VAL B 1 37 ? -8.691 -15.294 -18.172 1.00 19.34 85 VAL B CA 1
ATOM 830 C C . VAL B 1 37 ? -9.089 -14.584 -16.901 1.00 18.11 85 VAL B C 1
ATOM 831 O O . VAL B 1 37 ? -10.060 -13.826 -16.867 1.00 20.42 85 VAL B O 1
ATOM 835 N N . HIS B 1 38 ? -8.335 -14.879 -15.848 1.00 17.06 86 HIS B N 1
ATOM 836 C CA . HIS B 1 38 ? -8.418 -14.152 -14.590 1.00 16.59 86 HIS B CA 1
ATOM 837 C C . HIS B 1 38 ? -7.233 -13.215 -14.464 1.00 17.31 86 HIS B C 1
ATOM 838 O O . HIS B 1 38 ? -6.105 -13.634 -14.688 1.00 19.74 86 HIS B O 1
ATOM 845 N N . TYR B 1 39 ? -7.473 -11.962 -14.086 1.00 17.97 87 TYR B N 1
ATOM 846 C CA . TYR B 1 39 ? -6.370 -11.029 -13.881 1.00 16.19 87 TYR B CA 1
ATOM 847 C C . TYR B 1 39 ? -5.852 -11.144 -12.468 1.00 21.19 87 TYR B C 1
ATOM 848 O O . TYR B 1 39 ? -6.599 -10.936 -11.512 1.00 21.57 87 TYR B O 1
ATOM 857 N N . ILE B 1 40 ? -4.573 -11.483 -12.334 1.00 20.28 88 ILE B N 1
ATOM 858 C CA . ILE B 1 40 ? -3.994 -11.708 -11.018 1.00 18.87 88 ILE B CA 1
ATOM 859 C C . ILE B 1 40 ? -4.014 -10.415 -10.189 1.00 17.31 88 ILE B C 1
ATOM 860 O O . ILE B 1 40 ? -3.620 -9.344 -10.645 1.00 21.39 88 ILE B O 1
ATOM 865 N N . GLY B 1 41 ? -4.560 -10.521 -8.981 1.00 20.68 89 GLY B N 1
ATOM 866 C CA . GLY B 1 41 ? -4.700 -9.372 -8.103 1.00 23.74 89 GLY B CA 1
ATOM 867 C C . GLY B 1 41 ? -5.966 -8.549 -8.321 1.00 25.16 89 GLY B C 1
ATOM 868 O O . GLY B 1 41 ? -6.106 -7.484 -7.730 1.00 25.04 89 GLY B O 1
ATOM 869 N N . TRP B 1 42 ? -6.863 -9.028 -9.185 1.00 20.53 90 TRP B N 1
ATOM 870 C CA . TRP B 1 42 ? -8.164 -8.394 -9.424 1.00 25.58 90 TRP B CA 1
ATOM 871 C C . TRP B 1 42 ? -9.271 -9.354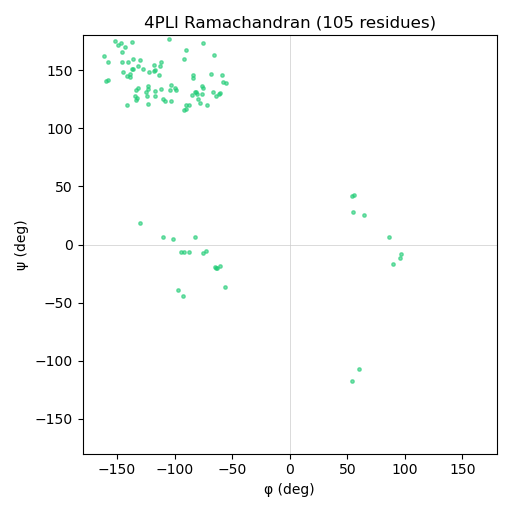 -9.025 1.00 24.01 90 TRP B C 1
ATOM 872 O O . TRP B 1 42 ? -9.065 -10.573 -9.042 1.00 24.95 90 TRP B O 1
ATOM 883 N N . ASN B 1 43 ? -10.452 -8.845 -8.665 1.00 20.06 91 ASN B N 1
ATOM 884 C CA . ASN B 1 43 ? -11.502 -9.804 -8.335 1.00 20.61 91 ASN B CA 1
ATOM 885 C C . ASN B 1 43 ? -12.087 -10.445 -9.596 1.00 21.15 91 ASN B C 1
ATOM 886 O O . ASN B 1 43 ? -11.745 -10.063 -10.727 1.00 22.72 91 ASN B O 1
ATOM 891 N N . LYS B 1 44 ? -12.960 -11.436 -9.420 1.00 20.93 92 LYS B N 1
ATOM 892 C CA . LYS B 1 44 ? -13.403 -12.212 -10.583 1.00 22.13 92 LYS B CA 1
ATOM 893 C C . LYS B 1 44 ? -14.405 -11.490 -11.475 1.00 25.44 92 LYS B C 1
ATOM 894 O O . LYS B 1 44 ? -14.722 -11.988 -12.562 1.00 25.42 92 LYS B O 1
ATOM 900 N N . SER B 1 45 ? -14.885 -10.320 -11.051 1.00 23.22 93 SER B N 1
ATOM 901 C CA . SER B 1 45 ? -15.770 -9.527 -11.907 1.00 24.42 93 SER B CA 1
ATOM 9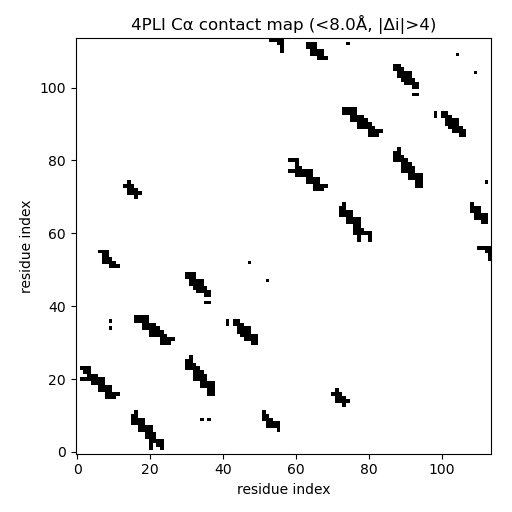02 C C . SER B 1 45 ? -15.064 -9.084 -13.187 1.00 27.32 93 SER B C 1
ATOM 903 O O . SER B 1 45 ? -15.727 -8.765 -14.173 1.00 29.20 93 SER B O 1
ATOM 906 N N . TRP B 1 46 ? -13.730 -9.087 -13.158 1.00 22.13 94 TRP B N 1
ATOM 907 C CA . TRP B 1 46 ? -12.896 -8.652 -14.276 1.00 19.68 94 TRP B CA 1
ATOM 908 C C . TRP B 1 46 ? -12.523 -9.804 -15.200 1.00 23.75 94 TRP B C 1
ATOM 909 O O . TRP B 1 46 ? -11.911 -9.574 -16.245 1.00 22.59 94 TRP B O 1
ATOM 920 N N . ASP B 1 47 ? -12.870 -11.034 -14.815 1.00 21.67 95 ASP B N 1
ATOM 921 C CA . ASP B 1 47 ? -12.585 -12.197 -15.667 1.00 18.77 95 ASP B CA 1
ATOM 922 C C . ASP B 1 47 ? -13.245 -12.004 -17.028 1.00 21.56 95 ASP B C 1
ATOM 923 O O . ASP B 1 47 ? -14.372 -11.530 -17.098 1.00 23.96 95 ASP B O 1
ATOM 928 N N . GLU B 1 48 ? -12.564 -12.374 -18.110 1.00 19.37 96 GLU B N 1
ATOM 929 C CA . GLU B 1 48 ? -13.135 -12.123 -19.435 1.00 23.74 96 GLU B CA 1
ATOM 930 C C . GLU B 1 48 ? -12.516 -12.966 -20.517 1.00 19.35 96 GLU B C 1
ATOM 931 O O . GLU B 1 48 ? -11.434 -13.525 -20.348 1.00 19.75 96 GLU B O 1
ATOM 937 N N . TRP B 1 49 ? -13.229 -13.048 -21.636 1.00 21.45 97 TRP B N 1
ATOM 938 C CA . TRP B 1 49 ? -12.733 -13.721 -22.829 1.00 22.03 97 TRP B CA 1
ATOM 939 C C . TRP B 1 49 ? -11.812 -12.816 -23.619 1.00 23.94 97 TRP B C 1
ATOM 940 O O . TRP B 1 49 ? -12.145 -11.654 -23.880 1.00 27.83 97 TRP B O 1
ATOM 951 N N . ILE B 1 50 ? -10.653 -13.340 -23.999 1.00 17.41 98 ILE B N 1
ATOM 952 C CA . ILE B 1 50 ? -9.750 -12.583 -24.855 1.00 20.08 98 ILE B CA 1
ATOM 953 C C . ILE B 1 50 ? -9.194 -13.472 -25.956 1.00 23.96 98 ILE B C 1
ATOM 954 O O . ILE B 1 50 ? -9.195 -14.705 -25.849 1.00 21.70 98 ILE B O 1
ATOM 959 N N . ARG B 1 51 ? -8.719 -12.837 -27.023 1.00 21.45 99 ARG B N 1
ATOM 960 C CA . ARG B 1 51 ? -8.285 -13.581 -28.207 1.00 20.08 99 ARG B CA 1
ATOM 961 C C . ARG B 1 51 ? -6.757 -13.642 -28.329 1.00 19.18 99 ARG B C 1
ATOM 962 O O . ARG B 1 51 ? -6.033 -13.044 -27.546 1.00 20.06 99 ARG B O 1
ATOM 970 N N . LEU B 1 52 ? -6.268 -14.358 -29.341 1.00 24.78 100 LEU B N 1
ATOM 971 C CA . LEU B 1 52 ? -4.821 -14.524 -29.533 1.00 22.99 100 LEU B CA 1
ATOM 972 C C . LEU B 1 52 ? -4.063 -13.236 -29.869 1.00 21.74 100 LEU B C 1
ATOM 973 O O . LEU B 1 52 ? -2.847 -13.180 -29.688 1.00 24.94 100 LEU B O 1
ATOM 978 N N . ASP B 1 53 ? -4.758 -12.200 -30.337 1.00 22.03 101 ASP B N 1
ATOM 979 C CA . ASP B 1 53 ? -4.075 -10.929 -30.583 1.00 27.48 101 ASP B CA 1
ATOM 980 C C . ASP B 1 53 ? -3.714 -10.201 -29.288 1.00 28.84 101 ASP B C 1
ATOM 981 O O . ASP B 1 53 ? -3.037 -9.164 -29.314 1.00 29.52 101 ASP B O 1
ATOM 986 N N . CYS B 1 54 ? -4.146 -10.737 -28.147 1.00 24.79 102 CYS B N 1
ATOM 987 C CA . CYS B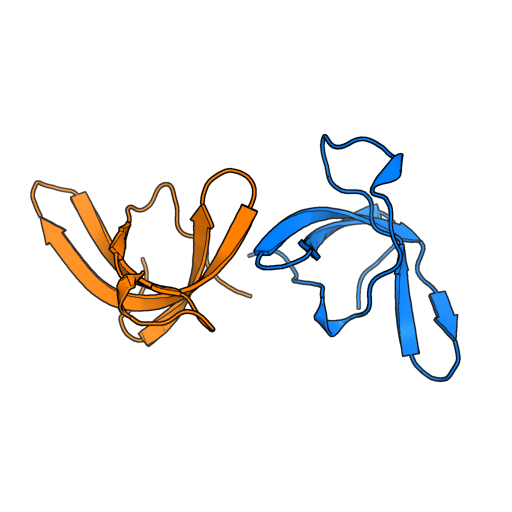 1 54 ? -3.938 -10.019 -26.899 1.00 25.26 102 CYS B CA 1
ATOM 988 C C . CYS B 1 54 ? -3.321 -10.862 -25.777 1.00 26.55 102 CYS B C 1
ATOM 989 O O . CYS B 1 54 ? -3.389 -10.481 -24.616 1.00 28.02 102 CYS B O 1
ATOM 992 N N . LEU B 1 55 ? -2.710 -11.990 -26.134 1.00 21.42 103 LEU B N 1
ATOM 993 C CA . LEU B 1 55 ? -2.052 -12.885 -25.182 1.00 23.97 103 LEU B CA 1
ATOM 994 C C . LEU B 1 55 ? -0.587 -13.118 -25.507 1.00 23.64 103 LEU B C 1
ATOM 995 O O . LEU B 1 55 ? -0.231 -13.365 -26.667 1.00 28.79 103 LEU B O 1
ATOM 1000 N N . LEU B 1 56 ? 0.251 -13.071 -24.481 1.00 17.42 104 LEU B N 1
ATOM 1001 C CA . LEU B 1 56 ? 1.648 -13.459 -24.600 1.00 19.14 104 LEU B CA 1
ATOM 1002 C C . LEU B 1 56 ? 2.022 -14.477 -23.539 1.00 20.32 104 LEU B C 1
ATOM 1003 O O . LEU B 1 56 ? 1.457 -14.488 -22.434 1.00 21.07 104 LEU B O 1
ATOM 1008 N N . LYS B 1 57 ? 2.989 -15.327 -23.867 1.00 23.20 105 LYS B N 1
ATOM 1009 C CA . LYS B 1 57 ? 3.618 -16.182 -22.868 1.00 19.02 105 LYS B CA 1
ATOM 1010 C C . LYS B 1 57 ? 4.252 -15.330 -21.776 1.00 24.54 105 LYS B C 1
ATOM 1011 O O . LYS B 1 57 ? 4.752 -14.236 -22.042 1.00 27.29 105 LYS B O 1
ATOM 1017 N N . HIS B 1 58 ? 4.214 -15.842 -20.556 1.00 24.56 106 HIS B N 1
ATOM 1018 C CA . HIS B 1 58 ? 4.820 -15.179 -19.397 1.00 23.71 106 HIS B CA 1
ATOM 1019 C C . HIS B 1 58 ? 6.125 -15.897 -19.078 1.00 29.90 106 HIS B C 1
ATOM 1020 O O . HIS B 1 58 ? 6.126 -17.109 -18.865 1.00 36.43 106 HIS B O 1
ATOM 1027 N N . SER B 1 59 ? 7.235 -15.161 -19.057 1.00 30.57 107 SER B N 1
ATOM 1028 C CA . SER B 1 59 ? 8.539 -15.783 -18.823 1.00 37.70 107 SER B CA 1
ATOM 1029 C C . SER B 1 59 ? 8.612 -16.463 -17.455 1.00 37.91 107 SER B C 1
ATOM 1030 O O . SER B 1 59 ? 7.984 -16.014 -16.500 1.00 44.41 107 SER B O 1
#

B-factor: mean 29.8, std 11.5, range [14.96, 86.4]

Solvent-accessible surface area: 7604 Å² total

Organism: Arabidopsis thaliana (NCBI:txid3702)

Foldseek 3Di:
DDDAQDWWWFDDPPDTATWGFHDWDADPRFIWTFIDGPPDDNVPTGIDGPVRIGHDD/DDDQQAWWWFADDPDTFTWGFHDWDQDPNFIWTFIGGPPDDCVPTDIDGPVGIGHDD

Sequence (114 aa):
HFEEEGERVLAKHSDCFYEAKVLKVVEFKDNEWKYFVVHYIIGWNNKSWDEWIRLDCLLKHSHFEEGERVLAKHSDCFYEAKVLKVEFKDNEWKYFVHYIGWNKSWDEWIRLDCLLKHS

CATH classification: 2.30.30.140

Nearest PDB structures (foldseek):
  4pll-assembly1_A  TM=9.942E-01  e=2.291E-09  Arabidopsis thaliana
  5in1-assembly1_B  TM=9.684E-01  e=7.185E-07  Oryza sativa
  2f5k-assembly1_A  TM=9.928E-01  e=3.340E-06  Homo sapiens
  2f5k-assembly6_F  TM=9.870E-01  e=4.700E-06  Homo sapiens
  2efi-assembly1_A  TM=9.233E-01  e=5.131E-05  Homo sapiens

GO terms:
  GO:0005634 nucleus (C, IDA)
  GO:0140003 histone H3K36me3 reader activity (F, IDA)
  GO:0048510 re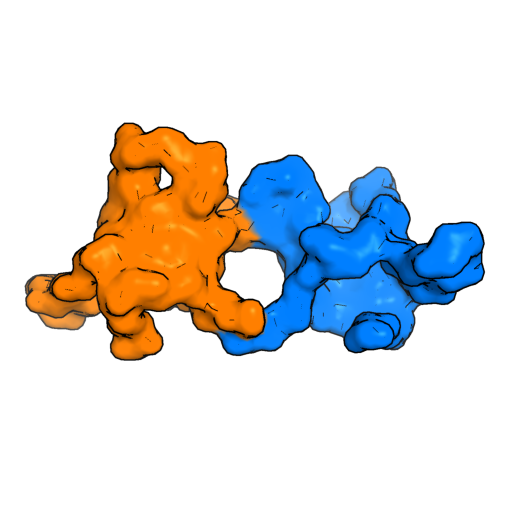gulation of timing of transition from vegetative to reproductive phase (P, IMP)
  GO:0005515 protein binding (F, IPI)
  GO:0140002 histone H3K4me3 reader activity (F, IDA)
  GO:0048586 regulation of long-day photoperiodism, flowering (P, IGI)
  GO:1990841 promoter-specific chromatin binding (F, IPI)
  GO:0040029 epigenetic regulation of gene expression (P, IMP)

Radius of gyration: 16.0 Å; Cα contacts (8 Å, |Δi|>4): 254; chains: 2; bounding box: 41×37×36 Å

Secondary structure (DSSP, 8-state):
---TT-EEEEEETTEEEEEEEEEEEEETTEEEEEEEETTS-GGG-EEEEGGGEE---/---TT-EEEEEETTEEEEEEEEEEEEETTEEEEEEEETTS-GGG-EEEEGGGEEE--

InterPro domains:
  IPR000953 Chromo/chromo shadow domain [SM00298] (52-119)
  IPR008676 MRG [PIRSF038133] (51-326)
  IPR008676 MRG [PTHR10880] (48-320)
  IPR014002 Agenet domain, plant type [SM00743] (50-132)
  IPR016197 Chromo-like domain superfamily [SSF54160] (48-186)
  IPR026541 MRG domain [PF05712] (147-317)
  IPR038217 MRG, C-terminal domain superfamily [G3DSA:1.10.274.30] (162-326)
  IPR053820 MSL3 chromodomain-like [PF22732] (52-116)